Protein AF-A0A2A2Q5N4-F1 (afdb_monomer)

pLDDT: mean 78.86, std 16.43, range [49.5, 96.94]

Mean predicted aligned error: 15.81 Å

Radius of gyration: 23.66 Å; Cα contacts (8 Å, |Δi|>4): 15; chains: 1; bounding box: 41×36×59 Å

Foldseek 3Di:
DDDDDDDDPVVLVVLVVVCVVVVHDSVVSVVVVVCCVVVVDPPDPDPPPPDDDPDDDDDPPDDDDDPVNVVVVCVVVPDD

Sequence (80 aa):
MRTTLTLDDSIYETVNAMAKSSGKRLGEVVSELLRQRIETPPTMPHPAGNDGFDFITFPPTGSMIRSEDVRRAIAEEGVD

Secondary structure (DSSP, 8-state):
--------HHHHHHHHHHHHHHT--HHHHHHHHHHHHHHS---------SSS---------S----HHHHHHHHHHHT--

Nearest PDB structures (foldseek):
  5x3t-assembly1_G  TM=6.654E-01  e=1.056E-01  Mycobacterium tuberculosis H37Rv
  5x3t-assembly1_C  TM=5.092E-01  e=7.966E-02  Mycobacterium tuberculosis H37Rv
  4hv0-assembly3_C  TM=4.550E-01  e=2.336E+00  Betalipothrixvirus pozzuoliense

Solvent-accessible surface area (backbone atoms only — not comparable to full-atom values): 5409 Å² total; per-residue (Å²): 137,90,84,88,80,92,71,56,69,72,57,48,51,53,49,46,51,52,13,64,76,68,74,49,53,55,70,54,50,53,50,50,54,52,45,49,66,72,68,52,69,79,77,69,80,70,80,75,65,96,59,102,61,94,68,85,80,72,77,84,84,68,79,87,84,47,74,67,57,54,54,48,50,50,69,73,65,69,77,131

Structure (mmCIF, N/CA/C/O backbone):
data_AF-A0A2A2Q5N4-F1
#
_entry.id   AF-A0A2A2Q5N4-F1
#
loop_
_atom_site.group_PDB
_atom_site.id
_atom_site.type_symbol
_atom_site.label_atom_id
_atom_site.label_alt_id
_atom_site.label_comp_id
_atom_site.label_asym_id
_atom_site.label_entity_id
_atom_site.label_seq_id
_atom_site.pdbx_PDB_ins_code
_atom_site.Cartn_x
_atom_site.Cartn_y
_atom_site.Cartn_z
_atom_site.occupancy
_atom_site.B_iso_or_equiv
_atom_site.auth_seq_id
_atom_site.auth_comp_id
_atom_site.auth_asym_id
_atom_site.auth_atom_id
_atom_site.pdbx_PDB_model_num
ATOM 1 N N . MET A 1 1 ? 6.948 15.999 -3.802 1.00 80.31 1 MET A N 1
ATOM 2 C CA . MET A 1 1 ? 8.081 15.763 -4.727 1.00 80.31 1 MET A CA 1
ATOM 3 C C . MET A 1 1 ? 7.617 14.807 -5.821 1.00 80.31 1 MET A C 1
ATOM 5 O O . MET A 1 1 ? 6.758 13.982 -5.536 1.00 80.31 1 MET A O 1
ATOM 9 N N . ARG A 1 2 ? 8.103 14.947 -7.061 1.00 83.56 2 ARG A N 1
ATOM 10 C CA . ARG A 1 2 ? 7.788 14.033 -8.173 1.00 83.56 2 ARG A CA 1
ATOM 11 C C . ARG A 1 2 ? 8.900 12.989 -8.252 1.00 83.56 2 ARG A C 1
ATOM 13 O O . ARG A 1 2 ? 10.060 13.370 -8.361 1.00 83.56 2 ARG A O 1
ATOM 20 N N . THR A 1 3 ? 8.532 11.716 -8.234 1.00 86.88 3 THR A N 1
ATOM 21 C CA . THR A 1 3 ? 9.472 10.597 -8.342 1.00 86.88 3 THR A CA 1
ATOM 22 C C . THR A 1 3 ? 9.014 9.687 -9.474 1.00 86.88 3 THR A C 1
ATOM 24 O O . THR A 1 3 ? 7.814 9.456 -9.625 1.00 86.88 3 THR A O 1
ATOM 27 N N . THR A 1 4 ? 9.958 9.190 -10.268 1.00 91.50 4 THR A N 1
ATOM 28 C CA . THR A 1 4 ? 9.713 8.164 -11.288 1.00 91.50 4 THR A CA 1
ATOM 29 C C . THR A 1 4 ? 10.267 6.848 -10.757 1.00 91.50 4 THR A C 1
ATOM 31 O O . THR A 1 4 ? 11.428 6.798 -10.359 1.00 91.50 4 THR A O 1
ATOM 34 N N . LEU A 1 5 ? 9.435 5.809 -10.714 1.00 88.50 5 LEU A N 1
ATOM 35 C CA . LEU A 1 5 ? 9.781 4.482 -10.206 1.00 88.50 5 LEU A CA 1
ATOM 36 C C . LEU A 1 5 ? 9.490 3.448 -11.292 1.00 88.50 5 LEU A C 1
ATOM 38 O O . LEU A 1 5 ? 8.437 3.508 -11.926 1.00 88.50 5 LEU A O 1
ATOM 42 N N . THR A 1 6 ? 10.401 2.500 -11.470 1.00 94.12 6 THR A N 1
ATOM 43 C CA . THR A 1 6 ? 10.183 1.323 -12.314 1.00 94.12 6 THR A CA 1
ATOM 44 C C . THR A 1 6 ? 9.653 0.197 -11.434 1.00 94.12 6 THR A C 1
ATOM 46 O O . THR A 1 6 ? 10.259 -0.115 -10.410 1.00 94.12 6 THR A O 1
ATOM 49 N N . LEU A 1 7 ? 8.516 -0.384 -11.813 1.00 92.06 7 LEU A N 1
ATOM 50 C CA . LEU A 1 7 ? 7.888 -1.505 -11.117 1.00 92.06 7 LEU A CA 1
ATOM 51 C C . LEU A 1 7 ? 7.847 -2.710 -12.049 1.00 92.06 7 LEU A C 1
ATOM 53 O O . LEU A 1 7 ? 7.640 -2.545 -13.248 1.00 92.06 7 LEU A O 1
ATOM 57 N N . ASP A 1 8 ? 8.026 -3.896 -11.478 1.00 96.69 8 ASP A N 1
ATOM 58 C CA . ASP A 1 8 ? 7.701 -5.145 -12.161 1.00 96.69 8 ASP A CA 1
ATOM 59 C C . ASP A 1 8 ? 6.182 -5.252 -12.362 1.00 96.69 8 ASP A C 1
ATOM 61 O O . ASP A 1 8 ? 5.407 -4.767 -11.528 1.00 96.69 8 ASP A O 1
ATOM 65 N N . ASP A 1 9 ? 5.761 -5.905 -13.443 1.00 96.38 9 ASP A N 1
ATOM 66 C CA . ASP A 1 9 ? 4.351 -6.046 -13.810 1.00 96.38 9 ASP A CA 1
ATOM 67 C C . ASP A 1 9 ? 3.534 -6.726 -12.701 1.00 96.38 9 ASP A C 1
ATOM 69 O O . ASP A 1 9 ? 2.441 -6.268 -12.368 1.00 96.38 9 ASP A O 1
ATOM 73 N N . SER A 1 10 ? 4.095 -7.742 -12.038 1.00 96.38 10 SER A N 1
ATOM 74 C CA . SER A 1 10 ? 3.423 -8.447 -10.935 1.00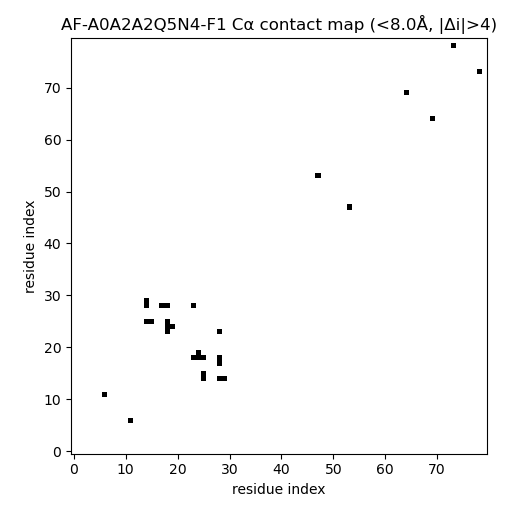 96.38 10 SER A CA 1
ATOM 75 C C . SER A 1 10 ? 3.174 -7.538 -9.723 1.00 96.38 10 SER A C 1
ATOM 77 O O . SER A 1 10 ? 2.118 -7.577 -9.078 1.00 96.38 10 SER A O 1
ATOM 79 N N . ILE A 1 11 ? 4.130 -6.655 -9.430 1.00 95.31 11 ILE A N 1
ATOM 80 C CA . ILE A 1 11 ? 4.021 -5.675 -8.349 1.00 95.31 11 ILE A CA 1
ATOM 81 C C . ILE A 1 11 ? 3.021 -4.590 -8.737 1.00 95.31 11 ILE A C 1
ATOM 83 O O . ILE A 1 11 ? 2.173 -4.215 -7.924 1.00 95.31 11 ILE A O 1
ATOM 87 N N . TYR A 1 12 ? 3.080 -4.111 -9.981 1.00 95.75 12 TYR A N 1
ATOM 88 C CA . TYR A 1 12 ? 2.130 -3.137 -10.500 1.00 95.75 12 TYR A CA 1
ATOM 89 C C . TYR A 1 12 ? 0.690 -3.651 -10.403 1.00 95.75 12 TYR A C 1
ATOM 91 O O . TYR A 1 12 ? -0.170 -2.942 -9.879 1.00 95.75 12 TYR A O 1
ATOM 99 N N . GLU A 1 13 ? 0.425 -4.884 -10.840 1.00 96.94 13 GLU A N 1
ATOM 100 C CA . GLU A 1 13 ? -0.901 -5.503 -10.762 1.00 96.94 13 GLU A CA 1
ATOM 101 C C . GLU A 1 13 ? -1.418 -5.570 -9.326 1.00 96.94 13 GLU A C 1
ATOM 103 O O . GLU A 1 13 ? -2.550 -5.162 -9.050 1.00 96.94 13 GLU A O 1
ATOM 108 N N . THR A 1 14 ? -0.566 -6.006 -8.398 1.00 96.31 14 THR A N 1
ATOM 109 C CA . THR A 1 14 ? -0.920 -6.129 -6.981 1.00 96.31 14 THR A CA 1
ATOM 110 C C . THR A 1 14 ? -1.288 -4.768 -6.383 1.00 96.31 14 THR A C 1
ATOM 112 O O . THR A 1 14 ? -2.330 -4.616 -5.739 1.00 96.31 14 THR A O 1
ATOM 115 N N . VAL A 1 15 ? -0.470 -3.741 -6.621 1.00 95.25 15 VAL A N 1
ATOM 116 C CA . VAL A 1 15 ? -0.722 -2.396 -6.083 1.00 95.25 15 VAL A CA 1
ATOM 117 C C . VAL A 1 15 ? -1.924 -1.737 -6.768 1.00 95.25 15 VAL A C 1
ATOM 119 O O . VAL A 1 15 ? -2.695 -1.028 -6.121 1.00 95.25 1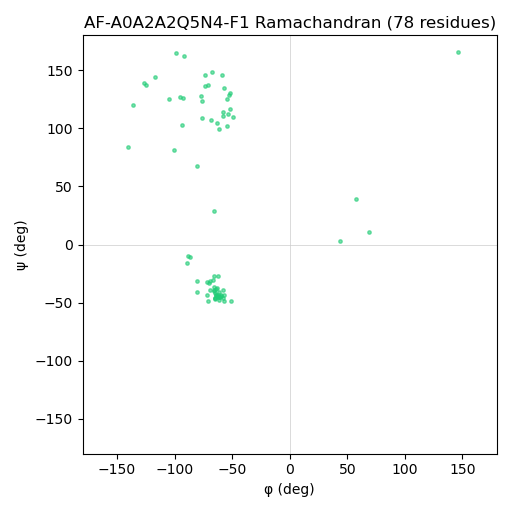5 VAL A O 1
ATOM 122 N N . ASN A 1 16 ? -2.148 -2.010 -8.054 1.00 96.44 16 ASN A N 1
ATOM 123 C CA . ASN A 1 16 ? -3.329 -1.544 -8.777 1.00 96.44 16 ASN A CA 1
ATOM 124 C C . ASN A 1 16 ? -4.618 -2.185 -8.239 1.00 96.44 16 ASN A C 1
ATOM 126 O O . ASN A 1 16 ? -5.632 -1.502 -8.096 1.00 96.44 16 ASN A O 1
ATOM 130 N N . ALA A 1 17 ? -4.585 -3.472 -7.887 1.00 96.75 17 ALA A N 1
ATOM 131 C CA . ALA A 1 17 ? -5.704 -4.138 -7.228 1.00 96.75 17 ALA A CA 1
ATOM 132 C C . ALA A 1 17 ? -6.008 -3.508 -5.857 1.00 96.75 17 ALA A C 1
ATOM 134 O O . ALA A 1 17 ? -7.168 -3.209 -5.572 1.00 96.75 17 ALA A O 1
ATOM 135 N N . MET A 1 18 ? -4.975 -3.217 -5.056 1.00 95.75 18 MET A N 1
ATOM 136 C CA . MET A 1 18 ? -5.125 -2.508 -3.776 1.00 95.75 18 MET A CA 1
ATOM 137 C C . MET A 1 18 ? -5.696 -1.095 -3.945 1.00 95.75 18 MET A C 1
ATOM 139 O O . MET A 1 18 ? -6.548 -0.666 -3.169 1.00 95.75 18 MET A O 1
ATOM 143 N N . ALA A 1 19 ? -5.258 -0.357 -4.965 1.00 96.94 19 ALA A N 1
ATOM 144 C CA . ALA A 1 19 ? -5.785 0.973 -5.261 1.00 96.94 19 ALA A CA 1
ATOM 145 C C . ALA A 1 19 ? -7.274 0.921 -5.631 1.00 96.94 19 ALA A C 1
ATOM 147 O O . ALA A 1 19 ? -8.074 1.691 -5.102 1.00 96.94 19 ALA A O 1
ATOM 148 N N . LYS A 1 20 ? -7.670 -0.042 -6.472 1.00 96.19 20 LYS A N 1
ATOM 149 C CA . LYS A 1 20 ? -9.073 -0.241 -6.859 1.00 96.19 20 LYS A CA 1
ATOM 150 C C . LYS A 1 20 ? -9.957 -0.633 -5.677 1.00 96.19 20 LYS A C 1
ATOM 152 O O . LYS A 1 20 ? -11.050 -0.091 -5.555 1.00 96.19 20 LYS A O 1
ATOM 157 N N . SER A 1 21 ? -9.502 -1.543 -4.814 1.00 96.50 21 SER A N 1
ATOM 158 C CA . SER A 1 21 ? -10.293 -1.993 -3.660 1.00 96.50 21 SER A CA 1
ATOM 159 C C . SER A 1 21 ? -10.411 -0.930 -2.565 1.00 96.50 21 SER A C 1
ATOM 161 O O . SER A 1 21 ? -11.440 -0.854 -1.901 1.00 96.50 21 SER A O 1
ATOM 163 N N . SER A 1 22 ? -9.390 -0.087 -2.398 1.00 92.88 22 SER A N 1
ATOM 164 C CA . SER A 1 22 ? -9.381 1.001 -1.409 1.00 92.88 22 SER A CA 1
ATOM 165 C C . SER A 1 22 ? -10.015 2.306 -1.902 1.00 92.88 22 SER A C 1
ATOM 167 O O . SER A 1 22 ? -10.216 3.219 -1.104 1.00 92.88 22 SER A O 1
ATOM 169 N N . GLY A 1 23 ? -10.302 2.429 -3.203 1.00 96.00 23 GLY A N 1
ATOM 170 C CA . GLY A 1 23 ? -10.792 3.670 -3.813 1.00 96.00 23 GLY A CA 1
ATOM 171 C C . GLY A 1 23 ? -9.752 4.800 -3.867 1.00 96.00 23 GLY A C 1
ATOM 172 O O . GLY A 1 23 ? -10.101 5.940 -4.178 1.00 96.00 23 GLY A O 1
ATOM 173 N N . LYS A 1 24 ? -8.480 4.506 -3.571 1.00 95.94 24 LYS A N 1
ATOM 174 C CA . LYS A 1 24 ? -7.371 5.470 -3.578 1.00 95.94 24 LYS A CA 1
ATOM 175 C C . LYS A 1 24 ? -6.666 5.506 -4.934 1.00 95.94 24 LYS A C 1
ATOM 177 O O . LYS A 1 24 ? -6.759 4.588 -5.750 1.00 95.94 24 LYS A O 1
ATOM 182 N N . ARG A 1 25 ? -5.902 6.572 -5.188 1.00 95.75 25 ARG A N 1
ATOM 183 C CA . ARG A 1 25 ? -5.066 6.663 -6.399 1.00 95.75 25 ARG A CA 1
ATOM 184 C C . ARG A 1 25 ? -3.849 5.744 -6.277 1.00 95.75 25 ARG A C 1
ATOM 186 O O . ARG A 1 25 ? -3.249 5.662 -5.212 1.00 95.75 25 ARG A O 1
ATOM 193 N N . LEU A 1 26 ? -3.398 5.149 -7.387 1.00 93.25 26 LEU A N 1
ATOM 194 C CA . LEU A 1 26 ? -2.218 4.266 -7.405 1.00 93.25 26 LEU A CA 1
ATOM 195 C C . LEU A 1 26 ? -0.989 4.904 -6.732 1.00 93.25 26 LEU A C 1
ATOM 197 O O . LEU A 1 26 ? -0.365 4.297 -5.871 1.00 93.25 26 LEU A O 1
ATOM 201 N N . GLY A 1 27 ? -0.668 6.151 -7.087 1.00 92.69 27 GLY A N 1
ATOM 202 C CA . GLY A 1 27 ? 0.478 6.861 -6.510 1.00 92.69 27 GLY A CA 1
ATOM 203 C C . GLY A 1 27 ? 0.337 7.159 -5.014 1.00 92.69 27 GLY A C 1
ATOM 204 O O . GLY A 1 27 ? 1.347 7.255 -4.321 1.00 92.69 27 GLY A O 1
ATOM 205 N N . GLU A 1 28 ? -0.892 7.279 -4.511 1.00 93.88 28 GLU A N 1
ATOM 206 C CA . GLU A 1 28 ? -1.171 7.459 -3.084 1.00 93.88 28 GLU A CA 1
ATOM 207 C C . GLU A 1 28 ? -0.883 6.164 -2.323 1.00 93.88 28 GLU A C 1
ATOM 209 O O . GLU A 1 28 ? -0.103 6.186 -1.377 1.00 93.88 28 GLU A O 1
ATOM 214 N N . VAL A 1 29 ? -1.388 5.030 -2.823 1.00 95.12 29 VAL A N 1
ATOM 215 C CA . VAL A 1 29 ? -1.118 3.701 -2.252 1.00 95.12 29 VAL A CA 1
ATOM 216 C C . VAL A 1 29 ? 0.376 3.377 -2.276 1.00 95.12 29 VAL A C 1
ATOM 218 O O . VAL A 1 29 ? 0.928 2.952 -1.266 1.00 95.12 29 VAL A O 1
ATOM 221 N N . VAL A 1 30 ? 1.069 3.631 -3.393 1.00 94.12 30 VAL A N 1
ATOM 222 C CA . VAL A 1 30 ? 2.529 3.433 -3.481 1.00 94.12 30 VAL A CA 1
ATOM 223 C C . VAL A 1 30 ? 3.266 4.297 -2.454 1.00 94.12 30 VAL A C 1
ATOM 225 O O . VAL A 1 30 ? 4.174 3.815 -1.779 1.00 94.12 30 VAL A O 1
ATOM 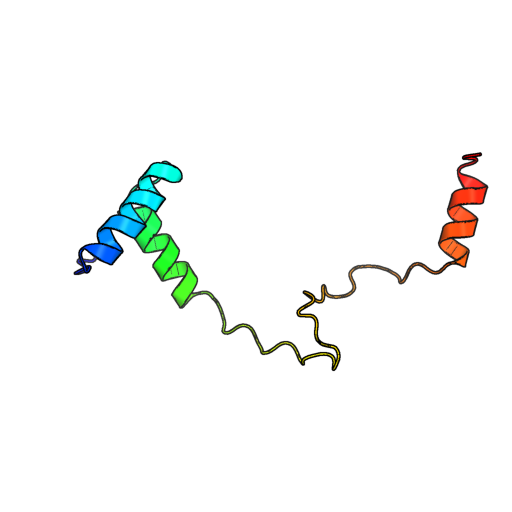228 N N . SER A 1 31 ? 2.880 5.567 -2.315 1.00 91.94 31 SER A N 1
ATOM 229 C CA . SER A 1 31 ? 3.526 6.483 -1.367 1.00 91.94 31 SER A CA 1
ATOM 230 C C . SER A 1 31 ? 3.292 6.062 0.081 1.00 91.94 31 SER A C 1
ATOM 232 O O . SER A 1 31 ? 4.211 6.142 0.892 1.00 91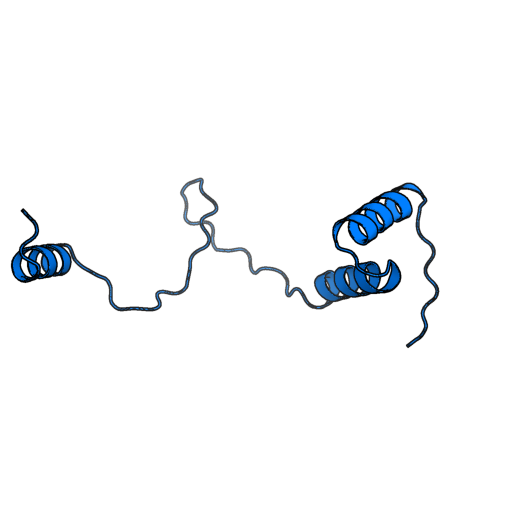.94 31 SER A O 1
ATOM 234 N N . GLU A 1 32 ? 2.083 5.605 0.401 1.00 92.50 32 GLU A N 1
ATOM 235 C CA . GLU A 1 32 ? 1.705 5.108 1.722 1.00 92.50 32 GLU A CA 1
ATOM 236 C C . GLU A 1 32 ? 2.490 3.841 2.080 1.00 92.50 32 GLU A C 1
ATOM 238 O O . GLU A 1 32 ? 3.095 3.786 3.148 1.00 92.50 32 GLU A O 1
ATOM 243 N N . LEU A 1 33 ? 2.594 2.878 1.157 1.00 91.94 33 LEU A N 1
ATOM 244 C CA . LEU A 1 33 ? 3.385 1.658 1.353 1.00 91.94 33 LEU A CA 1
ATOM 245 C C . LEU A 1 33 ? 4.874 1.961 1.571 1.00 91.94 33 LEU A C 1
ATOM 247 O O . LEU A 1 33 ? 5.496 1.406 2.478 1.00 91.94 33 LEU A O 1
ATOM 251 N N . LEU A 1 34 ? 5.455 2.853 0.762 1.00 91.50 34 LEU A N 1
ATOM 252 C CA . LEU A 1 34 ? 6.854 3.261 0.922 1.00 91.50 34 LEU A CA 1
ATOM 253 C C . LEU A 1 34 ? 7.074 3.971 2.255 1.00 91.50 34 LEU A C 1
ATOM 255 O O . LEU A 1 34 ? 8.038 3.672 2.958 1.00 91.50 34 LEU A O 1
ATOM 259 N N . ARG A 1 35 ? 6.165 4.877 2.627 1.00 89.69 35 ARG A N 1
ATOM 260 C CA . ARG A 1 35 ? 6.237 5.595 3.897 1.00 89.69 35 ARG A CA 1
ATOM 261 C C . ARG A 1 35 ? 6.141 4.637 5.074 1.00 89.69 35 ARG A C 1
ATOM 263 O O . ARG A 1 35 ? 6.984 4.710 5.955 1.00 89.69 35 ARG A O 1
ATOM 270 N N . GLN A 1 36 ? 5.208 3.687 5.042 1.00 88.38 36 GLN A N 1
ATOM 271 C CA . GLN A 1 36 ? 5.092 2.664 6.073 1.00 88.38 36 GLN A CA 1
ATOM 272 C C . GLN A 1 36 ? 6.403 1.888 6.215 1.00 88.38 36 GLN A C 1
ATOM 274 O O . GLN A 1 36 ? 6.871 1.688 7.325 1.00 88.38 36 GLN A O 1
ATOM 279 N N . ARG A 1 37 ? 7.061 1.503 5.120 1.00 86.38 37 ARG A N 1
ATOM 280 C CA . ARG A 1 37 ? 8.339 0.778 5.203 1.00 86.38 37 ARG A CA 1
ATOM 281 C C . ARG A 1 37 ? 9.507 1.612 5.723 1.00 86.38 37 ARG A C 1
ATOM 283 O O . ARG A 1 37 ? 10.385 1.042 6.358 1.00 86.38 37 ARG A O 1
ATOM 290 N N . ILE A 1 38 ? 9.524 2.917 5.464 1.00 86.12 38 ILE A N 1
ATOM 291 C CA . ILE A 1 38 ? 10.585 3.820 5.936 1.00 86.12 38 ILE A CA 1
ATOM 292 C C . ILE A 1 38 ? 10.357 4.224 7.398 1.00 86.12 38 ILE A C 1
ATOM 294 O O . ILE A 1 38 ? 11.305 4.299 8.171 1.00 86.12 38 ILE A O 1
ATOM 298 N N . GLU A 1 39 ? 9.108 4.504 7.767 1.00 81.56 39 GLU A N 1
ATOM 299 C CA . GLU A 1 39 ? 8.735 5.040 9.077 1.00 81.56 39 GLU A CA 1
ATOM 300 C C . GLU A 1 39 ? 8.445 3.960 10.113 1.00 81.56 39 GLU A C 1
ATOM 302 O O . GLU A 1 39 ? 8.421 4.285 11.294 1.00 81.56 39 GLU A O 1
ATOM 307 N N . THR A 1 40 ? 8.231 2.698 9.721 1.00 67.06 40 THR A N 1
ATOM 308 C CA . THR A 1 40 ? 8.078 1.614 10.699 1.00 67.06 40 THR A CA 1
ATOM 309 C C . THR A 1 40 ? 9.429 1.408 11.386 1.00 67.06 40 THR A C 1
ATOM 311 O O . THR A 1 40 ? 10.344 0.880 10.742 1.00 67.06 40 THR A O 1
ATOM 314 N N . PRO A 1 41 ? 9.601 1.806 12.666 1.00 60.22 41 PRO A N 1
ATOM 315 C CA . PRO A 1 41 ? 10.800 1.432 13.398 1.00 60.22 41 PRO A CA 1
ATOM 316 C C . PRO A 1 41 ? 10.870 -0.098 13.418 1.00 60.22 41 PRO A C 1
ATOM 318 O O . PRO A 1 41 ? 9.814 -0.738 13.453 1.00 60.22 41 PRO A O 1
ATOM 321 N N . PRO A 1 42 ? 12.068 -0.708 13.381 1.00 58.94 42 PRO A N 1
ATOM 322 C CA . PRO A 1 42 ? 12.171 -2.149 13.546 1.00 58.94 42 PRO A CA 1
ATOM 323 C C . PRO A 1 42 ? 11.414 -2.505 14.822 1.00 58.94 42 PRO A C 1
ATOM 325 O O . PRO A 1 42 ? 11.758 -2.004 15.895 1.00 58.94 42 PRO A O 1
ATOM 328 N N . THR A 1 43 ? 10.343 -3.294 14.688 1.00 59.06 43 THR A N 1
ATOM 329 C CA . THR A 1 43 ? 9.644 -3.880 15.827 1.00 59.06 43 THR A CA 1
ATOM 330 C C . THR A 1 43 ? 10.731 -4.503 16.683 1.00 59.06 43 THR A C 1
ATOM 332 O O . THR A 1 43 ? 11.402 -5.438 16.239 1.00 59.06 43 THR A O 1
ATOM 335 N N . MET A 1 44 ? 10.993 -3.913 17.854 1.00 53.38 44 MET A N 1
ATOM 336 C CA . MET A 1 44 ? 11.919 -4.508 18.806 1.00 53.38 44 MET A CA 1
ATOM 337 C C . MET A 1 44 ? 11.442 -5.944 19.001 1.00 53.38 44 MET A C 1
ATOM 339 O O . MET A 1 44 ? 10.235 -6.124 19.185 1.00 53.38 44 MET A O 1
ATOM 343 N N . PRO A 1 45 ? 12.325 -6.954 18.898 1.00 53.25 45 PRO A N 1
ATOM 344 C CA . PRO A 1 45 ? 11.923 -8.317 19.178 1.00 53.25 45 PRO A CA 1
ATOM 345 C C . PRO A 1 45 ? 11.306 -8.307 20.570 1.00 53.25 45 PRO A C 1
ATOM 347 O O . PRO A 1 45 ? 11.975 -7.999 21.560 1.00 53.25 45 PRO A O 1
ATOM 350 N N . HIS A 1 46 ? 10.000 -8.555 20.614 1.00 52.72 46 HIS A N 1
ATOM 351 C CA . HIS A 1 46 ? 9.291 -8.788 21.855 1.00 52.72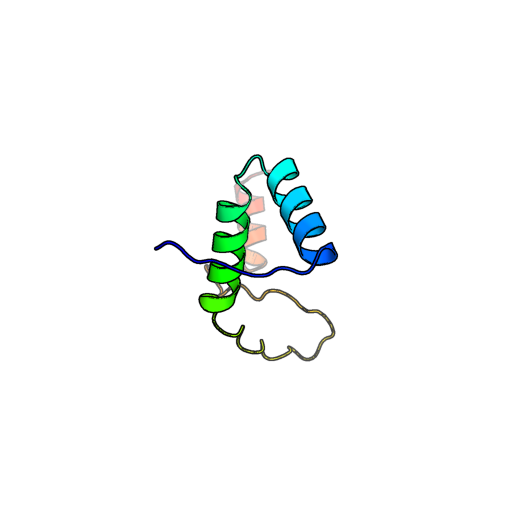 46 HIS A CA 1
ATOM 352 C C . HIS A 1 46 ? 10.056 -9.929 22.527 1.00 52.72 46 HIS A C 1
ATOM 354 O O . HI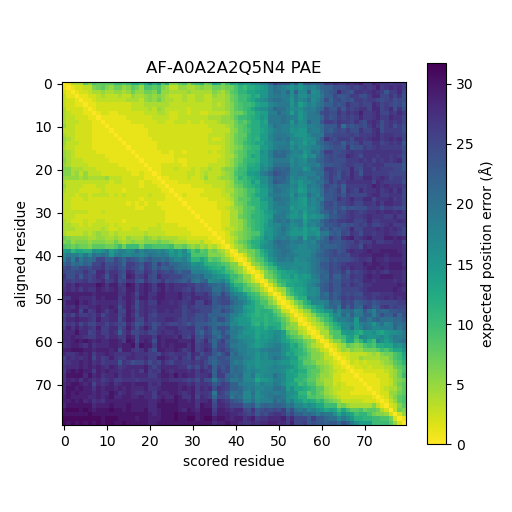S A 1 46 ? 10.305 -10.936 21.855 1.00 52.72 46 HIS A O 1
ATOM 360 N N . PRO A 1 47 ? 10.531 -9.788 23.778 1.00 50.97 47 PRO A N 1
ATOM 361 C CA . PRO A 1 47 ? 11.151 -10.912 24.451 1.00 50.97 47 PRO A CA 1
ATOM 362 C C . PRO A 1 47 ? 10.092 -12.003 24.471 1.00 50.97 47 PRO A C 1
ATOM 364 O O . PRO A 1 47 ? 9.047 -11.830 25.096 1.00 50.97 47 PRO A O 1
ATOM 367 N N . ALA A 1 48 ? 10.332 -13.065 23.700 1.00 50.88 48 ALA A N 1
ATOM 368 C CA . ALA A 1 48 ? 9.466 -14.220 23.648 1.00 50.88 48 ALA A CA 1
ATOM 369 C C . ALA A 1 48 ? 9.309 -14.704 25.089 1.00 50.88 48 ALA A C 1
ATOM 371 O O . ALA A 1 48 ? 10.222 -15.296 25.669 1.00 50.88 48 ALA A O 1
ATOM 372 N N . GLY A 1 49 ? 8.164 -14.379 25.693 1.00 49.78 49 GLY A N 1
ATOM 373 C CA . GLY A 1 49 ? 7.678 -15.114 26.841 1.00 49.78 49 GLY A CA 1
ATOM 374 C C . GLY A 1 49 ? 7.666 -16.568 26.404 1.00 49.78 49 GLY A C 1
ATOM 375 O O . GLY A 1 49 ? 7.216 -16.877 25.304 1.00 49.78 49 GLY A O 1
ATOM 376 N N . ASN A 1 50 ? 8.274 -17.419 27.215 1.00 52.34 50 ASN A N 1
ATOM 377 C CA . ASN A 1 50 ? 8.738 -18.764 26.893 1.00 52.34 50 ASN A CA 1
ATOM 378 C C . ASN A 1 50 ? 7.628 -19.794 26.570 1.00 52.34 50 ASN A C 1
ATOM 380 O O . ASN A 1 50 ? 7.819 -20.978 26.804 1.00 52.34 50 ASN A O 1
ATOM 384 N N . ASP A 1 51 ? 6.484 -19.372 26.038 1.00 53.50 51 ASP A N 1
ATOM 385 C CA . ASP A 1 51 ? 5.314 -20.198 25.766 1.00 53.50 51 ASP A CA 1
ATOM 386 C C . ASP A 1 51 ? 4.680 -19.782 24.438 1.00 53.50 51 ASP A C 1
ATOM 388 O O . ASP A 1 51 ? 3.753 -18.985 24.436 1.00 53.50 51 ASP A O 1
ATOM 392 N N . GLY A 1 52 ? 5.209 -20.307 23.324 1.00 51.91 52 GLY A N 1
ATOM 393 C CA . GLY A 1 52 ? 4.521 -20.677 22.067 1.00 51.91 52 GLY A CA 1
ATOM 394 C C . GLY A 1 52 ? 3.464 -19.770 21.410 1.00 51.91 52 GLY A C 1
ATOM 395 O O . GLY A 1 52 ? 2.892 -20.175 20.401 1.00 51.91 52 GLY A O 1
ATOM 396 N N . PHE A 1 53 ? 3.184 -18.582 21.930 1.00 49.50 53 PHE A N 1
ATOM 397 C CA . PHE A 1 53 ? 2.075 -17.727 21.546 1.00 49.50 53 PHE A CA 1
ATOM 398 C C . PHE A 1 53 ? 2.559 -16.289 21.423 1.00 49.50 53 PHE A C 1
ATOM 400 O O . PHE A 1 53 ? 3.031 -15.673 22.379 1.00 49.50 53 PHE A O 1
ATOM 407 N N . ASP A 1 54 ? 2.396 -15.754 20.220 1.00 51.97 54 ASP A N 1
ATOM 408 C CA . ASP A 1 54 ? 2.767 -14.394 19.851 1.00 51.97 54 ASP A CA 1
ATOM 409 C C . ASP A 1 54 ? 1.666 -13.423 20.325 1.00 51.97 54 ASP A C 1
ATOM 411 O O . ASP A 1 54 ? 0.873 -12.891 19.546 1.00 51.97 54 ASP A O 1
ATOM 415 N N . PHE A 1 55 ? 1.519 -13.272 21.645 1.00 57.16 55 PHE A N 1
ATOM 416 C CA . PHE A 1 55 ? 0.574 -12.312 22.212 1.00 57.16 55 PHE A CA 1
ATOM 417 C C . PHE A 1 55 ? 1.147 -10.898 22.125 1.00 57.16 55 PHE A C 1
ATOM 419 O O . PHE A 1 55 ? 2.227 -10.609 22.641 1.00 57.16 55 PHE A O 1
ATOM 426 N N . ILE A 1 56 ? 0.365 -9.980 21.556 1.00 58.06 56 ILE A N 1
ATOM 427 C CA . ILE A 1 56 ? 0.613 -8.543 21.679 1.00 58.06 56 ILE A CA 1
ATOM 428 C C . ILE A 1 56 ? 0.478 -8.183 23.165 1.00 58.06 56 ILE A C 1
ATOM 430 O O . ILE A 1 56 ? -0.628 -8.135 23.704 1.00 58.06 56 ILE A O 1
ATOM 434 N N . THR A 1 57 ? 1.597 -7.952 23.856 1.00 57.12 57 THR A N 1
ATOM 435 C CA . THR A 1 57 ? 1.566 -7.430 25.229 1.00 57.12 57 THR A CA 1
ATOM 436 C C . THR A 1 57 ? 1.247 -5.943 25.181 1.00 57.12 57 THR A C 1
ATOM 438 O O . THR A 1 57 ? 2.084 -5.131 24.785 1.00 57.12 57 THR A O 1
ATOM 441 N N . PHE A 1 58 ? 0.042 -5.571 25.600 1.00 62.84 58 PHE A N 1
ATOM 442 C CA . PHE A 1 58 ? -0.282 -4.172 25.850 1.00 62.84 58 PHE A CA 1
ATOM 443 C C . PHE A 1 58 ? 0.396 -3.726 27.154 1.00 62.84 58 PHE A C 1
ATOM 445 O O . PHE A 1 58 ? 0.365 -4.476 28.136 1.00 62.84 58 PHE A O 1
ATOM 452 N N . PRO A 1 59 ? 1.015 -2.531 27.203 1.00 63.69 59 PRO A N 1
ATOM 453 C CA . PRO A 1 59 ? 1.504 -1.985 28.462 1.00 63.69 59 PRO A CA 1
ATOM 454 C C . PRO A 1 59 ? 0.323 -1.898 29.440 1.00 63.69 59 PRO A C 1
ATOM 456 O O . PRO A 1 59 ? -0.755 -1.459 29.026 1.00 63.69 59 PRO A O 1
ATOM 459 N N . PRO A 1 60 ? 0.484 -2.320 30.708 1.00 66.62 60 PRO A N 1
ATOM 460 C CA . PRO A 1 60 ? -0.619 -2.372 31.657 1.00 66.62 60 PRO A CA 1
ATOM 461 C C . PRO A 1 60 ? -1.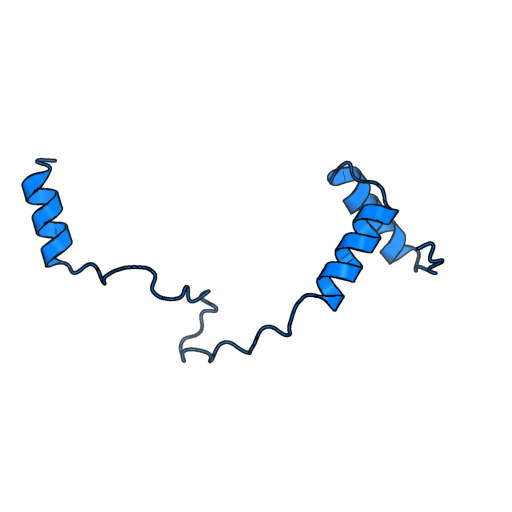166 -0.959 31.869 1.00 66.62 60 PRO A C 1
ATOM 463 O O . PRO A 1 60 ? -0.591 -0.144 32.586 1.00 66.62 60 PRO A O 1
ATOM 466 N N . THR A 1 61 ? -2.267 -0.649 31.191 1.00 63.56 61 THR A N 1
ATOM 467 C CA . THR A 1 61 ? -2.965 0.630 31.290 1.00 63.56 61 THR A CA 1
ATOM 468 C C . THR A 1 61 ? -4.154 0.410 32.210 1.00 63.56 61 THR A C 1
ATOM 470 O O . THR A 1 61 ? -5.264 0.133 31.770 1.00 63.56 61 THR A O 1
ATOM 473 N N . GLY A 1 62 ? -3.891 0.440 33.516 1.00 68.00 62 GLY A N 1
ATOM 474 C CA . GLY A 1 62 ? -4.916 0.266 34.543 1.00 68.00 62 GLY A CA 1
ATOM 475 C C . GLY A 1 62 ? -4.413 -0.458 35.786 1.00 68.00 62 GLY A C 1
ATOM 476 O O . GLY A 1 62 ? -3.339 -1.059 35.797 1.00 68.00 62 GLY A O 1
ATOM 477 N N . SER A 1 63 ? -5.200 -0.390 36.856 1.00 74.56 63 SER A N 1
ATOM 478 C CA . SER A 1 63 ? -4.998 -1.217 38.043 1.00 74.56 63 SER A CA 1
ATOM 479 C C . SER A 1 63 ? -5.355 -2.670 37.734 1.00 74.56 63 SER A C 1
ATOM 481 O O . SER A 1 63 ? -6.375 -2.941 37.104 1.00 74.56 63 SER A O 1
ATOM 483 N N . MET A 1 64 ? -4.534 -3.609 38.205 1.00 75.88 64 MET A N 1
ATOM 484 C CA . MET A 1 64 ? -4.832 -5.040 38.151 1.00 75.88 64 MET A CA 1
ATOM 485 C C . MET A 1 64 ? -6.152 -5.317 38.880 1.00 75.88 64 MET A C 1
ATOM 487 O O . MET A 1 64 ? -6.228 -5.132 40.092 1.00 75.88 64 MET A O 1
ATOM 491 N N . ILE A 1 65 ? -7.174 -5.751 38.142 1.00 81.44 65 ILE A N 1
ATOM 492 C CA . ILE A 1 65 ? -8.461 -6.156 38.714 1.00 81.44 65 ILE A CA 1
ATOM 493 C C . ILE A 1 65 ? -8.289 -7.532 39.348 1.00 81.44 65 ILE A C 1
ATOM 495 O O . ILE A 1 65 ? -7.876 -8.480 38.677 1.00 81.44 65 ILE A O 1
ATOM 499 N N . ARG A 1 66 ? -8.597 -7.649 40.639 1.00 84.00 66 ARG A N 1
ATOM 500 C CA . ARG A 1 66 ? -8.525 -8.918 41.359 1.00 84.00 66 ARG A CA 1
ATOM 501 C C . ARG A 1 66 ? -9.898 -9.572 41.473 1.00 84.00 66 ARG A C 1
ATOM 503 O O . ARG A 1 66 ? -10.937 -8.947 41.268 1.00 84.00 66 ARG A O 1
ATOM 510 N N . SER A 1 67 ? -9.919 -10.857 41.817 1.00 84.00 67 SER A N 1
ATOM 511 C CA . SER A 1 67 ? -11.169 -11.615 41.936 1.00 84.00 67 SER A CA 1
ATOM 512 C C . SER A 1 67 ? -12.101 -11.065 43.022 1.00 84.00 67 SER A C 1
ATOM 514 O O . SER A 1 67 ? -13.314 -11.238 42.917 1.00 84.00 67 SER A O 1
ATOM 516 N N . GLU A 1 68 ? -11.565 -10.411 44.055 1.00 84.12 68 GLU A N 1
ATOM 517 C CA . GLU A 1 68 ? -12.354 -9.683 45.051 1.00 84.12 68 GLU A CA 1
ATOM 518 C C . GLU A 1 68 ? -13.076 -8.463 44.467 1.00 84.12 68 GLU A C 1
ATOM 520 O O . GLU A 1 68 ? -14.219 -8.208 44.842 1.00 84.12 68 GLU A O 1
ATOM 525 N N . ASP A 1 69 ? -12.458 -7.755 43.519 1.00 83.25 69 ASP A N 1
ATOM 526 C CA . ASP A 1 69 ? -13.041 -6.568 42.890 1.00 83.25 69 ASP A CA 1
ATOM 527 C C . ASP A 1 69 ? -14.223 -6.956 41.998 1.00 83.25 69 ASP A C 1
ATOM 529 O O . ASP A 1 69 ? -15.262 -6.302 42.029 1.00 83.25 69 ASP A O 1
ATOM 533 N N . VAL A 1 70 ? -14.097 -8.078 41.278 1.00 83.44 70 VAL A N 1
ATOM 534 C CA . VAL A 1 70 ? -15.179 -8.655 40.463 1.00 83.44 70 VAL A CA 1
ATOM 535 C C . VAL A 1 70 ? -16.346 -9.106 41.342 1.00 83.44 70 VAL A C 1
ATOM 537 O O . VAL A 1 70 ? -17.495 -8.791 41.051 1.00 83.44 70 VAL A O 1
ATOM 540 N N . ARG A 1 71 ? -16.069 -9.812 42.449 1.00 82.88 71 ARG A N 1
ATOM 541 C CA . ARG A 1 71 ? -17.121 -10.251 43.383 1.00 82.88 71 ARG A CA 1
ATOM 542 C C . ARG A 1 71 ? -17.847 -9.075 44.029 1.00 82.88 71 ARG A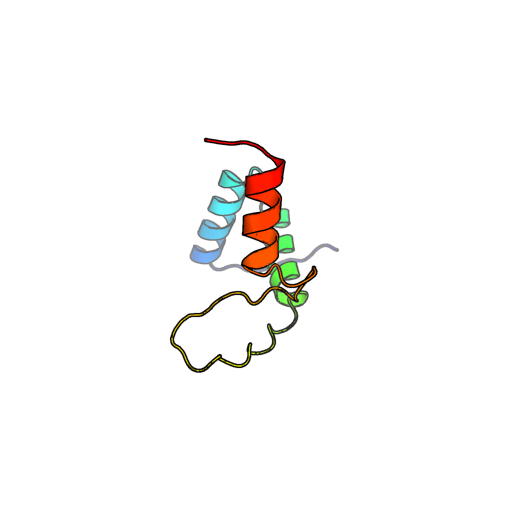 C 1
ATOM 544 O O . ARG A 1 71 ? -19.056 -9.156 44.215 1.00 82.88 71 ARG A O 1
ATOM 551 N N . ARG A 1 72 ? -17.124 -8.001 44.357 1.00 82.56 72 ARG A N 1
ATOM 552 C CA . ARG A 1 72 ? -17.714 -6.771 44.892 1.00 82.56 72 ARG A CA 1
ATOM 553 C C . ARG A 1 72 ? -18.621 -6.097 43.861 1.00 82.56 72 ARG A C 1
ATOM 555 O O . ARG A 1 72 ? -19.759 -5.808 44.197 1.00 82.56 72 ARG A O 1
ATOM 562 N N . ALA A 1 73 ? -18.166 -5.947 42.616 1.00 83.62 73 ALA A N 1
ATOM 563 C CA . ALA A 1 73 ? -18.971 -5.354 41.546 1.00 83.62 73 ALA A CA 1
ATOM 564 C C . ALA A 1 73 ? -20.268 -6.142 41.278 1.00 83.62 73 ALA A C 1
ATOM 566 O O . ALA A 1 73 ? -21.335 -5.549 41.199 1.00 83.62 73 ALA A O 1
ATOM 567 N N . ILE A 1 74 ? -20.205 -7.479 41.234 1.00 83.06 74 ILE A N 1
ATOM 568 C CA . ILE A 1 74 ? -21.393 -8.331 41.032 1.00 83.06 74 ILE A CA 1
ATOM 569 C C . ILE A 1 74 ? -22.380 -8.208 42.204 1.00 83.06 74 ILE A C 1
ATOM 571 O O . ILE A 1 74 ? -23.587 -8.119 41.992 1.00 83.06 74 ILE A O 1
ATOM 575 N N . ALA A 1 75 ? -21.875 -8.184 43.442 1.00 81.81 75 ALA A N 1
ATOM 576 C CA . ALA A 1 75 ? -22.710 -8.017 44.630 1.00 81.81 75 ALA A CA 1
ATOM 577 C C . ALA A 1 75 ? -23.361 -6.622 44.707 1.00 81.81 75 ALA A C 1
ATOM 579 O O . ALA A 1 75 ? -24.452 -6.490 45.258 1.00 81.81 75 ALA A O 1
ATOM 580 N N . GLU A 1 76 ? -22.700 -5.597 44.165 1.00 75.75 76 GLU A N 1
ATOM 581 C CA . GLU A 1 76 ? -23.202 -4.220 44.100 1.00 75.75 76 GLU A CA 1
ATOM 582 C C . GLU A 1 76 ? -24.188 -4.002 42.935 1.00 75.75 76 GLU A C 1
ATOM 584 O O . GLU A 1 76 ? -25.117 -3.208 43.079 1.00 75.75 76 GLU A O 1
ATOM 589 N N . GLU A 1 77 ? -24.037 -4.718 41.813 1.00 69.06 77 GLU A N 1
ATOM 590 C CA . GLU A 1 77 ? -24.887 -4.572 40.617 1.00 69.06 77 GLU A CA 1
ATOM 591 C C . GLU A 1 77 ? -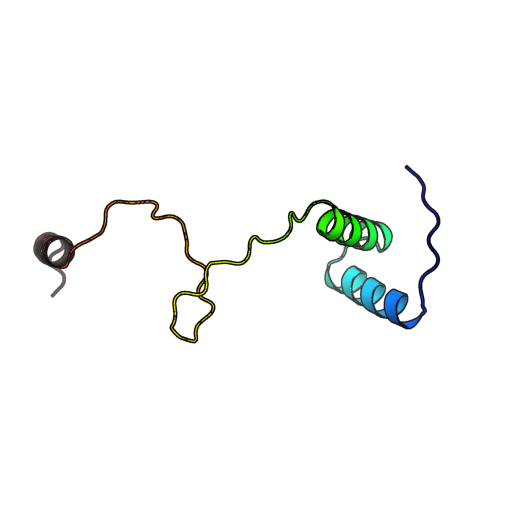26.154 -5.445 40.615 1.00 69.06 77 GLU A C 1
ATOM 593 O O . GLU A 1 77 ? -27.033 -5.222 39.783 1.00 69.06 77 GLU A O 1
ATOM 598 N N . GLY A 1 78 ? -26.306 -6.391 41.551 1.00 58.56 78 GLY A N 1
ATOM 599 C CA . GLY A 1 78 ? -27.567 -7.117 41.758 1.00 58.56 78 GLY A CA 1
ATOM 600 C C . GLY A 1 78 ? -28.084 -7.854 40.517 1.00 58.56 78 GLY A C 1
ATOM 601 O O . GLY A 1 78 ? -29.285 -7.838 40.250 1.00 58.56 78 GLY A O 1
ATOM 602 N N . VAL A 1 79 ? -27.184 -8.466 39.745 1.00 58.19 79 VAL A N 1
ATOM 603 C CA . VAL A 1 79 ? -27.546 -9.325 38.611 1.00 58.19 79 VAL A CA 1
ATOM 604 C C . VAL A 1 79 ? -27.604 -10.768 39.112 1.00 58.19 79 VAL A C 1
ATOM 606 O O . VAL A 1 79 ? -26.561 -11.375 39.355 1.00 58.19 79 VAL A O 1
ATOM 609 N N . ASP A 1 80 ? -28.827 -11.261 39.318 1.00 55.62 80 ASP A N 1
ATOM 610 C CA . ASP A 1 80 ? -29.156 -12.671 39.589 1.00 55.62 80 ASP A CA 1
ATOM 611 C C . ASP A 1 80 ? -29.276 -13.455 38.266 1.00 55.62 80 ASP A C 1
ATOM 613 O O . ASP A 1 80 ? -29.867 -12.899 37.304 1.00 55.62 80 ASP A O 1
#